Protein AF-A0A933UH87-F1 (afdb_monomer_lite)

Foldseek 3Di:
DDPPDPFPWDWDFDDDPPDGPDPPPPKDKTWTWGDAQQFIWIWIDIPPGDIDIDGDGPVVSPDPRDDDD

Secondary structure (DSSP, 8-state):
-----SS--EEP---BTTB---TTSS--EEEEEEEETTEEEEEEEEGGG-EEEEEEE-TT---------

Sequence (69 aa):
MDNQRPFNLKKLNIAFDGKKAGMLTRAYYHMHRARVPGGWLVVVSGGQGMGGITFYPDPRHEWDGGTLD

pLDDT: mean 70.24, std 14.22, range [43.41, 91.38]

Structure (mmCIF, N/CA/C/O backbone):
data_AF-A0A933UH87-F1
#
_entry.id   AF-A0A933UH87-F1
#
loop_
_atom_site.group_PDB
_atom_site.id
_atom_site.type_symbol
_atom_site.label_atom_id
_atom_site.label_alt_id
_atom_site.label_comp_id
_atom_site.label_asym_id
_atom_site.label_entity_id
_atom_site.label_seq_id
_atom_site.pdbx_PDB_ins_code
_atom_site.Cartn_x
_atom_site.Cartn_y
_atom_site.Cartn_z
_atom_site.occupancy
_atom_site.B_iso_or_equiv
_atom_site.auth_seq_id
_atom_site.auth_comp_id
_atom_site.auth_asym_id
_atom_site.auth_atom_id
_atom_site.pdbx_PDB_model_num
ATOM 1 N N . MET A 1 1 ? 16.806 2.775 22.313 1.00 43.41 1 MET A N 1
ATOM 2 C CA . MET A 1 1 ? 15.821 3.396 21.408 1.00 43.41 1 MET A CA 1
ATOM 3 C C . MET A 1 1 ? 15.279 2.273 20.560 1.00 43.41 1 MET A C 1
ATOM 5 O O . MET A 1 1 ? 15.996 1.786 19.692 1.00 43.41 1 MET A O 1
ATOM 9 N N . ASP A 1 2 ? 14.100 1.772 20.913 1.00 48.69 2 ASP A N 1
ATOM 10 C CA . ASP A 1 2 ? 13.505 0.641 20.213 1.00 48.69 2 ASP A CA 1
ATOM 11 C C . ASP A 1 2 ? 13.185 1.046 18.779 1.00 48.69 2 ASP A C 1
ATOM 13 O O . ASP A 1 2 ? 12.552 2.067 18.520 1.00 48.69 2 ASP A O 1
ATOM 17 N N . ASN A 1 3 ? 13.686 0.254 17.836 1.00 50.97 3 ASN A N 1
ATOM 18 C CA . ASN A 1 3 ? 13.524 0.451 16.402 1.00 50.97 3 ASN A CA 1
ATOM 19 C C . ASN A 1 3 ? 12.104 0.030 15.971 1.00 50.97 3 ASN A C 1
ATOM 21 O O . ASN A 1 3 ? 11.933 -0.841 15.112 1.00 50.97 3 ASN A O 1
ATOM 25 N N . GLN A 1 4 ? 11.080 0.590 16.626 1.00 55.41 4 GLN A N 1
ATOM 26 C CA . GLN A 1 4 ? 9.687 0.380 16.260 1.00 55.41 4 GLN A CA 1
ATOM 27 C C . GLN A 1 4 ? 9.445 1.079 14.927 1.00 55.41 4 GLN A C 1
ATOM 29 O O . GLN A 1 4 ? 9.383 2.303 14.823 1.00 55.41 4 GLN A O 1
ATOM 34 N N . ARG A 1 5 ? 9.347 0.276 13.868 1.00 59.75 5 ARG A N 1
ATOM 35 C CA . ARG A 1 5 ? 8.907 0.767 12.566 1.00 59.75 5 ARG A CA 1
ATOM 36 C C . ARG A 1 5 ? 7.460 1.236 12.741 1.00 59.75 5 ARG A C 1
ATOM 38 O O . ARG A 1 5 ? 6.627 0.394 13.064 1.00 59.75 5 ARG A O 1
ATOM 45 N N . PRO A 1 6 ? 7.136 2.515 12.483 1.00 65.56 6 PRO A N 1
ATOM 46 C CA . PRO A 1 6 ? 5.787 3.046 12.704 1.00 65.56 6 PRO A CA 1
ATOM 47 C C . PRO A 1 6 ? 4.727 2.368 11.821 1.00 65.56 6 PRO A C 1
ATOM 49 O O . PRO A 1 6 ? 3.536 2.495 12.073 1.00 65.56 6 PRO A O 1
ATOM 52 N N . PHE A 1 7 ? 5.154 1.627 10.791 1.00 66.75 7 PHE A N 1
ATOM 53 C CA . PHE A 1 7 ? 4.281 0.861 9.913 1.00 66.75 7 PHE A CA 1
ATOM 54 C C . PHE A 1 7 ? 4.789 -0.573 9.725 1.00 66.75 7 PHE A C 1
ATOM 56 O O . PHE A 1 7 ? 5.932 -0.801 9.312 1.00 66.75 7 PHE A O 1
ATOM 63 N N . ASN A 1 8 ? 3.901 -1.551 9.932 1.00 73.38 8 ASN A N 1
ATOM 64 C CA . ASN A 1 8 ? 4.142 -2.958 9.607 1.00 73.38 8 ASN A CA 1
ATOM 65 C C . ASN A 1 8 ? 3.991 -3.203 8.092 1.00 73.38 8 ASN A C 1
ATOM 67 O O . ASN A 1 8 ? 2.984 -3.735 7.612 1.00 73.38 8 ASN A O 1
ATOM 71 N N . LEU A 1 9 ? 4.983 -2.751 7.321 1.00 76.00 9 LEU A N 1
ATOM 72 C CA . LEU A 1 9 ? 4.997 -2.861 5.864 1.00 76.00 9 LEU A CA 1
ATOM 73 C C . LEU A 1 9 ? 5.216 -4.310 5.413 1.00 76.00 9 LEU A C 1
ATOM 75 O O . LEU A 1 9 ? 6.307 -4.868 5.541 1.00 76.00 9 LEU A O 1
ATOM 79 N N . LYS A 1 10 ? 4.193 -4.898 4.790 1.00 79.81 10 LYS A N 1
ATOM 80 C CA . LYS A 1 10 ? 4.268 -6.211 4.138 1.00 79.81 10 LYS A CA 1
ATOM 81 C C . LYS A 1 10 ? 4.525 -6.043 2.647 1.00 79.81 10 LYS A C 1
ATOM 83 O O . LYS A 1 10 ? 3.881 -5.220 1.998 1.00 79.81 10 LYS A O 1
ATOM 88 N N . LYS A 1 11 ? 5.441 -6.842 2.095 1.00 79.94 11 LYS A N 1
ATOM 89 C CA . LYS A 1 11 ? 5.714 -6.866 0.653 1.00 79.94 11 LYS A CA 1
ATOM 90 C C . LYS A 1 11 ? 4.458 -7.294 -0.107 1.00 79.94 11 LYS A C 1
ATOM 92 O O . LYS A 1 11 ? 3.833 -8.300 0.232 1.00 79.94 11 LYS A O 1
ATOM 97 N N . LEU A 1 12 ? 4.111 -6.535 -1.136 1.00 76.44 12 LEU A N 1
ATOM 98 C CA . LEU A 1 12 ? 3.036 -6.861 -2.054 1.00 76.44 12 LEU A CA 1
ATOM 99 C C . LEU A 1 12 ? 3.636 -7.572 -3.270 1.00 76.44 12 LEU A C 1
ATOM 101 O O . LEU A 1 12 ? 4.509 -7.040 -3.952 1.00 76.44 12 LEU A O 1
ATOM 105 N N . ASN A 1 13 ? 3.198 -8.804 -3.513 1.00 66.56 13 ASN A N 1
ATOM 106 C CA . ASN A 1 13 ? 3.656 -9.592 -4.651 1.00 66.56 13 ASN A CA 1
ATOM 107 C C . ASN A 1 13 ? 2.770 -9.277 -5.861 1.00 66.56 13 ASN A C 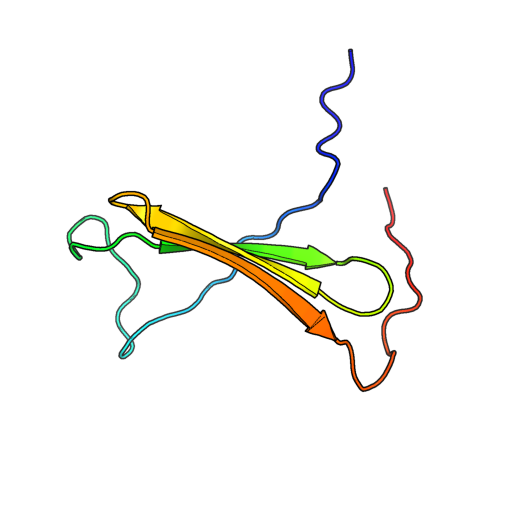1
ATOM 109 O O . ASN A 1 13 ? 1.731 -9.907 -6.034 1.00 66.56 13 ASN A O 1
ATOM 113 N N . ILE A 1 14 ? 3.175 -8.300 -6.675 1.00 63.62 14 ILE A N 1
ATOM 114 C CA . ILE A 1 14 ? 2.537 -8.002 -7.966 1.00 63.62 14 ILE A CA 1
ATOM 115 C C . ILE A 1 14 ? 3.453 -8.480 -9.095 1.00 63.62 14 ILE A C 1
ATOM 117 O O . ILE A 1 14 ? 4.668 -8.275 -9.049 1.00 63.62 14 ILE A O 1
ATOM 121 N N . ALA A 1 15 ? 2.871 -9.137 -10.096 1.00 57.31 15 ALA A N 1
ATOM 122 C CA . ALA A 1 15 ? 3.526 -9.444 -11.362 1.00 57.31 15 ALA A CA 1
ATOM 123 C C . ALA A 1 15 ? 2.975 -8.505 -12.441 1.00 57.31 15 ALA A C 1
ATOM 125 O O . ALA A 1 15 ? 1.763 -8.323 -12.530 1.00 57.31 15 ALA A O 1
ATOM 126 N N . PHE A 1 16 ? 3.857 -7.939 -13.259 1.00 55.53 16 PHE A N 1
ATOM 127 C CA . PHE A 1 16 ? 3.482 -7.191 -14.458 1.00 55.53 16 PHE A CA 1
ATOM 128 C C . PHE A 1 16 ? 3.670 -8.125 -15.661 1.00 55.53 16 PHE A C 1
ATOM 130 O O . PHE A 1 16 ? 4.709 -8.779 -15.765 1.00 55.53 16 PHE A O 1
ATOM 137 N N . ASP A 1 17 ? 2.651 -8.269 -16.514 1.00 54.88 17 ASP A N 1
ATOM 138 C CA . ASP A 1 17 ? 2.643 -9.195 -17.666 1.00 54.88 17 ASP A CA 1
ATOM 139 C C . ASP A 1 17 ? 3.040 -10.647 -17.336 1.00 54.88 17 ASP A C 1
ATOM 141 O O . ASP A 1 17 ? 3.719 -11.330 -18.104 1.00 54.88 17 ASP A O 1
ATOM 145 N N . GLY A 1 18 ? 2.673 -11.133 -16.145 1.00 55.56 18 GLY A N 1
ATOM 146 C CA . GLY A 1 18 ? 2.995 -12.497 -15.703 1.00 55.56 18 GLY A CA 1
ATOM 147 C C . GLY A 1 18 ? 4.488 -12.756 -15.451 1.00 55.56 18 GLY A C 1
ATOM 148 O O . GLY A 1 18 ? 4.860 -13.856 -15.042 1.00 55.56 18 GLY A O 1
ATOM 149 N N . LYS A 1 19 ? 5.354 -11.751 -15.629 1.00 53.66 19 LYS A N 1
ATOM 150 C CA . LYS A 1 19 ? 6.780 -11.829 -15.310 1.00 53.66 19 LYS A CA 1
ATOM 151 C C . LYS A 1 19 ? 7.002 -11.253 -13.915 1.00 53.66 19 LYS A C 1
ATOM 153 O O . LYS A 1 19 ? 6.636 -10.117 -13.613 1.00 53.66 19 LYS A O 1
ATOM 158 N N . LYS A 1 20 ? 7.609 -12.046 -13.027 1.00 52.47 20 LYS A N 1
ATOM 159 C CA . LYS A 1 20 ? 8.115 -11.521 -11.751 1.00 52.47 20 LYS A CA 1
ATOM 160 C C . LYS A 1 20 ? 9.158 -10.454 -12.074 1.00 52.47 20 LYS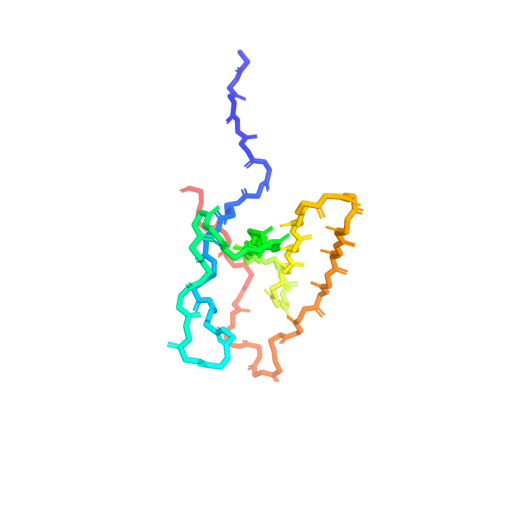 A C 1
ATOM 162 O O . LYS A 1 20 ? 10.066 -10.732 -12.854 1.00 52.47 20 LYS A O 1
ATOM 167 N N . ALA A 1 21 ? 9.034 -9.270 -11.474 1.00 54.31 21 ALA A N 1
ATOM 168 C CA . ALA A 1 21 ? 10.070 -8.246 -11.547 1.00 54.31 21 ALA A CA 1
ATOM 169 C C . ALA A 1 21 ? 11.395 -8.873 -11.085 1.00 54.31 21 ALA A C 1
ATOM 171 O O . ALA A 1 21 ? 11.537 -9.285 -9.931 1.00 54.31 21 ALA A O 1
ATOM 172 N N . GLY A 1 22 ? 12.310 -9.049 -12.031 1.00 53.31 22 GLY A N 1
ATOM 173 C CA . GLY A 1 22 ? 13.600 -9.684 -11.824 1.00 53.31 22 GLY A CA 1
ATOM 174 C C . GLY A 1 22 ? 14.694 -8.630 -11.795 1.00 53.31 22 GLY A C 1
ATOM 175 O O . GLY A 1 22 ? 14.527 -7.533 -12.318 1.00 53.31 22 GLY A O 1
ATOM 176 N N . MET A 1 23 ? 15.848 -8.985 -11.239 1.00 51.66 23 MET A N 1
ATOM 177 C CA . MET A 1 23 ? 17.036 -8.123 -11.180 1.00 51.66 23 MET A CA 1
ATOM 178 C C . MET A 1 23 ? 17.459 -7.549 -12.554 1.00 51.66 23 MET A C 1
ATOM 180 O O . MET A 1 23 ? 18.126 -6.524 -12.603 1.00 51.66 23 MET A O 1
ATOM 184 N N . LEU A 1 24 ? 17.045 -8.180 -13.663 1.00 50.75 24 LEU A N 1
ATOM 185 C CA . LEU A 1 24 ? 17.365 -7.788 -15.042 1.00 50.75 24 LEU A CA 1
ATOM 186 C C . LEU A 1 24 ? 16.233 -7.045 -15.780 1.00 50.75 24 LEU A C 1
ATOM 188 O O . LEU A 1 24 ? 16.444 -6.576 -16.898 1.00 50.75 24 LEU A O 1
ATOM 192 N N . THR A 1 25 ? 15.036 -6.907 -15.196 1.00 55.41 25 THR A N 1
ATOM 193 C CA . THR A 1 25 ? 14.013 -6.010 -15.755 1.00 55.41 25 THR A CA 1
ATOM 194 C C . THR A 1 25 ? 14.319 -4.598 -15.273 1.00 55.41 25 THR A C 1
ATOM 196 O O . THR A 1 25 ? 14.322 -4.350 -14.073 1.00 55.41 25 THR A O 1
ATOM 199 N N . ARG A 1 26 ? 14.585 -3.679 -16.208 1.00 50.38 26 ARG A N 1
ATOM 200 C CA . ARG A 1 26 ? 15.080 -2.293 -16.028 1.00 50.38 26 ARG A CA 1
ATOM 201 C C . ARG A 1 26 ? 14.277 -1.404 -15.054 1.00 50.38 26 ARG A C 1
ATOM 203 O O . ARG A 1 26 ? 14.695 -0.287 -14.775 1.00 50.38 26 ARG A O 1
ATOM 210 N N . ALA A 1 27 ? 13.172 -1.901 -14.510 1.00 56.22 27 ALA A N 1
ATOM 211 C CA . ALA A 1 27 ? 12.450 -1.309 -13.401 1.00 56.22 27 ALA A CA 1
ATOM 212 C C . ALA A 1 27 ? 12.223 -2.371 -12.310 1.00 56.22 27 ALA A C 1
ATOM 214 O O . ALA A 1 27 ? 11.372 -3.251 -12.437 1.00 56.22 27 ALA A O 1
ATOM 215 N N . TYR A 1 28 ? 13.007 -2.307 -11.235 1.00 64.88 28 TYR A N 1
ATOM 216 C CA . TYR A 1 28 ? 12.662 -2.995 -9.997 1.00 64.88 28 TYR A CA 1
ATOM 217 C C . TYR A 1 28 ? 11.687 -2.085 -9.244 1.00 64.88 28 TYR A C 1
ATOM 219 O O . TYR A 1 28 ? 12.027 -0.949 -8.924 1.00 64.88 28 TYR A O 1
ATOM 227 N N . TYR A 1 29 ? 10.463 -2.556 -9.010 1.00 70.19 29 TYR A N 1
ATOM 228 C CA . TYR A 1 29 ? 9.490 -1.878 -8.156 1.00 70.19 29 TYR A CA 1
ATOM 229 C C . TYR A 1 29 ? 9.302 -2.704 -6.887 1.00 70.19 29 TYR A C 1
ATOM 231 O O . TYR A 1 29 ? 8.892 -3.866 -6.932 1.00 70.19 29 TYR A O 1
ATOM 239 N N . HIS A 1 30 ? 9.613 -2.110 -5.743 1.00 77.75 30 HIS A N 1
ATOM 240 C CA . HIS A 1 30 ? 9.228 -2.613 -4.440 1.00 77.75 30 HIS A CA 1
ATOM 241 C C . HIS A 1 30 ?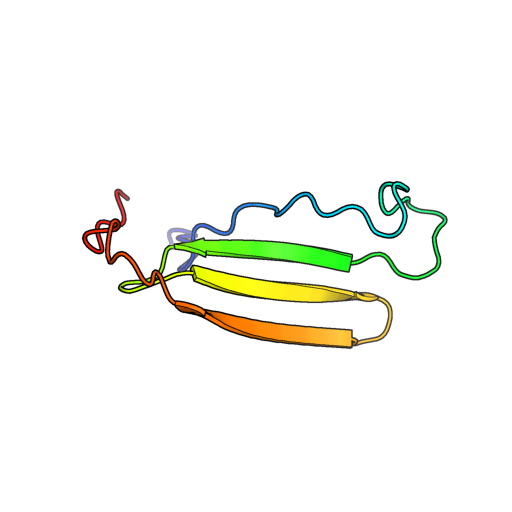 7.861 -2.046 -4.096 1.00 77.75 30 HIS A C 1
ATOM 243 O O . HIS A 1 30 ? 7.639 -0.839 -4.096 1.00 77.75 30 HIS A O 1
ATOM 249 N N . MET A 1 31 ? 6.930 -2.941 -3.806 1.00 81.69 31 MET A N 1
ATOM 250 C CA . MET A 1 31 ? 5.601 -2.568 -3.364 1.00 81.69 31 MET A CA 1
ATOM 251 C C . MET A 1 31 ? 5.403 -3.076 -1.954 1.00 81.69 31 MET A C 1
ATOM 253 O O . MET A 1 31 ? 5.676 -4.241 -1.648 1.00 81.69 31 MET A O 1
ATOM 257 N N . HIS A 1 32 ? 4.924 -2.193 -1.097 1.00 85.38 32 HIS A N 1
ATOM 258 C CA . HIS A 1 32 ? 4.636 -2.478 0.290 1.00 85.38 32 HIS A CA 1
ATOM 259 C C . HIS A 1 32 ? 3.222 -2.026 0.609 1.00 85.38 32 HIS A C 1
ATOM 261 O O . HIS A 1 32 ? 2.714 -1.069 0.029 1.00 85.38 32 HIS A O 1
ATOM 267 N N . ARG A 1 33 ? 2.592 -2.707 1.559 1.00 86.38 33 ARG A N 1
ATOM 268 C CA . ARG A 1 33 ? 1.347 -2.247 2.162 1.00 86.38 33 ARG A CA 1
ATOM 269 C C . ARG A 1 33 ? 1.430 -2.309 3.675 1.00 86.38 33 ARG A C 1
ATOM 271 O O . ARG A 1 33 ? 1.961 -3.280 4.216 1.00 86.38 33 ARG A O 1
ATOM 278 N N . ALA A 1 34 ? 0.849 -1.327 4.341 1.00 86.44 34 ALA A N 1
ATOM 279 C CA . ALA A 1 34 ? 0.521 -1.390 5.757 1.00 86.44 34 ALA A CA 1
ATOM 280 C C . ALA A 1 34 ? -0.999 -1.331 5.916 1.00 86.44 34 ALA A C 1
ATOM 282 O O . ALA A 1 34 ? -1.689 -0.681 5.131 1.00 86.44 34 ALA A O 1
ATOM 283 N N . ARG A 1 35 ? -1.523 -2.028 6.923 1.00 82.38 35 ARG A N 1
ATOM 284 C CA . ARG A 1 35 ? -2.899 -1.814 7.378 1.00 82.38 35 ARG A CA 1
ATOM 285 C C . ARG A 1 35 ? -2.900 -0.510 8.198 1.00 82.38 35 ARG A C 1
ATOM 287 O O . ARG A 1 35 ? -2.109 -0.418 9.133 1.00 82.38 35 ARG A O 1
ATOM 294 N N . VAL A 1 36 ? -3.721 0.483 7.828 1.00 83.25 36 VAL A N 1
ATOM 295 C CA . VAL A 1 36 ? -3.999 1.730 8.600 1.00 83.25 36 VAL A CA 1
ATOM 296 C C . VAL A 1 36 ? -5.515 2.020 8.727 1.00 83.25 36 VAL A C 1
ATOM 298 O O . VAL A 1 36 ? -6.201 1.846 7.721 1.00 83.25 36 VAL A O 1
ATOM 301 N N . PRO A 1 37 ? -6.064 2.427 9.892 1.00 83.81 37 PRO A N 1
ATOM 302 C CA . PRO A 1 37 ? -7.514 2.467 10.133 1.00 83.81 37 PRO A CA 1
ATOM 303 C C . PRO A 1 37 ? -8.350 2.934 8.929 1.00 83.81 37 PRO A C 1
ATOM 305 O O . PRO A 1 37 ? -8.094 3.994 8.360 1.00 83.81 37 PRO A O 1
ATOM 308 N N . GLY A 1 38 ? -9.315 2.107 8.514 1.00 83.12 38 GLY A N 1
ATOM 309 C CA . GLY A 1 38 ? -10.164 2.361 7.343 1.00 83.12 38 GLY A CA 1
ATOM 310 C C . GLY A 1 38 ? -9.621 1.878 5.989 1.00 83.12 38 GLY A C 1
ATOM 311 O O . GLY A 1 38 ? -10.301 2.062 4.980 1.00 83.12 38 GLY A O 1
ATOM 312 N N . GLY A 1 39 ? -8.432 1.266 5.912 1.00 87.25 39 GLY A N 1
ATOM 313 C CA . GLY A 1 39 ? -7.932 0.737 4.637 1.00 87.25 39 GLY A CA 1
ATOM 314 C C . GLY A 1 39 ? -6.484 0.252 4.616 1.00 87.25 39 GLY A C 1
ATOM 315 O O . GLY A 1 39 ? -5.966 -0.366 5.541 1.00 87.25 39 GLY A O 1
ATOM 316 N N . TRP A 1 40 ? -5.792 0.495 3.512 1.00 88.00 40 TRP A N 1
ATOM 317 C CA . TRP A 1 40 ? -4.387 0.147 3.349 1.00 88.00 40 TRP A CA 1
ATOM 318 C C . TRP A 1 40 ? -3.605 1.345 2.847 1.00 88.00 40 TRP A C 1
ATOM 320 O O . TRP A 1 40 ? -3.997 2.006 1.889 1.00 88.00 40 TRP A O 1
ATOM 330 N N . LEU A 1 41 ? -2.442 1.566 3.449 1.00 89.56 41 LEU A N 1
ATOM 331 C CA . LEU A 1 41 ? -1.440 2.458 2.894 1.00 89.56 41 LEU A CA 1
ATOM 332 C C . LEU A 1 41 ? -0.559 1.643 1.954 1.00 89.56 41 LEU A C 1
ATOM 334 O O . LEU A 1 41 ? 0.152 0.742 2.406 1.00 89.56 41 LEU A O 1
ATOM 338 N N . VAL A 1 42 ? -0.621 1.930 0.657 1.00 88.44 42 VAL A N 1
ATOM 339 C CA . VAL A 1 42 ? 0.192 1.264 -0.364 1.00 88.44 42 VAL A CA 1
ATOM 340 C C . VAL A 1 42 ? 1.329 2.191 -0.758 1.00 88.44 42 VAL A C 1
ATOM 342 O O . VAL A 1 42 ? 1.110 3.341 -1.128 1.00 88.44 42 VAL A O 1
ATOM 345 N N . VAL A 1 43 ? 2.550 1.674 -0.679 1.00 88.44 43 VAL A N 1
ATOM 346 C CA . VAL A 1 43 ? 3.777 2.387 -1.024 1.00 88.44 43 VAL A CA 1
ATOM 347 C C . VAL A 1 43 ? 4.442 1.653 -2.174 1.00 88.44 43 VAL A C 1
ATOM 349 O O . VAL A 1 43 ? 4.670 0.444 -2.101 1.00 88.44 43 VAL A O 1
ATOM 352 N N . VAL A 1 44 ? 4.774 2.393 -3.223 1.00 85.25 44 VAL A N 1
ATOM 353 C CA . VAL A 1 44 ? 5.563 1.912 -4.353 1.00 85.25 44 VAL A CA 1
ATOM 354 C C . VAL A 1 44 ? 6.868 2.689 -4.366 1.00 85.25 44 VAL A C 1
ATOM 356 O O . VAL A 1 44 ? 6.863 3.918 -4.363 1.00 85.25 44 VAL A O 1
ATOM 359 N N . SER A 1 45 ? 7.986 1.979 -4.402 1.00 81.12 45 SER A N 1
ATOM 360 C CA . SER A 1 45 ? 9.30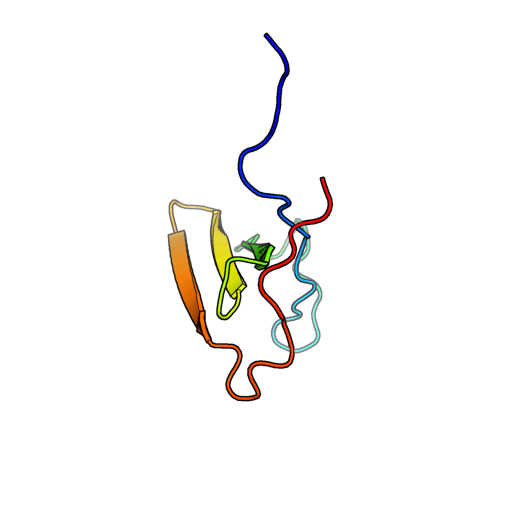5 2.551 -4.640 1.00 81.12 45 SER A CA 1
ATOM 361 C C . SER A 1 45 ? 9.966 1.814 -5.795 1.00 81.12 45 SER A C 1
ATOM 363 O O . SER A 1 45 ? 10.001 0.589 -5.836 1.00 81.12 45 SER A O 1
ATOM 365 N N . GLY A 1 46 ? 10.446 2.559 -6.779 1.00 73.88 46 GLY A N 1
ATOM 366 C CA . GLY A 1 46 ? 11.116 2.039 -7.960 1.00 73.88 46 GLY A CA 1
ATOM 367 C C . GLY A 1 46 ? 12.534 2.570 -8.095 1.00 73.88 46 GLY A C 1
ATOM 368 O O . GLY A 1 46 ? 12.927 3.543 -7.448 1.00 73.88 46 GLY A O 1
ATOM 369 N N . GLY A 1 47 ? 13.307 1.945 -8.979 1.00 69.06 47 GLY A N 1
ATOM 370 C CA . GLY A 1 47 ? 14.542 2.550 -9.473 1.00 69.06 47 GLY A CA 1
ATOM 371 C C . GLY A 1 47 ? 14.288 3.899 -10.161 1.00 69.06 47 GLY A C 1
ATOM 372 O O . GLY A 1 47 ? 13.205 4.146 -10.686 1.00 69.06 47 GLY A O 1
ATOM 373 N N . GLN A 1 48 ? 15.308 4.762 -10.177 1.00 70.44 48 GLN A N 1
ATOM 374 C CA . GLN A 1 48 ? 15.299 6.079 -10.844 1.00 70.44 48 GLN A CA 1
ATOM 375 C C . GLN A 1 48 ? 14.347 7.134 -10.249 1.00 70.44 48 GLN A C 1
ATOM 377 O O . GLN A 1 48 ? 13.891 8.029 -10.953 1.00 70.44 48 GLN A O 1
ATOM 382 N N . GLY A 1 49 ? 14.058 7.062 -8.946 1.00 65.12 49 GLY A N 1
ATOM 383 C CA . GLY A 1 49 ? 13.294 8.106 -8.247 1.00 65.12 49 GLY A CA 1
ATOM 384 C C . GLY A 1 49 ? 11.783 8.056 -8.487 1.00 65.12 49 GLY A C 1
ATOM 385 O O . GLY A 1 49 ? 11.058 8.915 -7.995 1.00 65.12 49 GLY A O 1
ATOM 386 N N . MET A 1 50 ? 11.290 7.038 -9.197 1.00 66.00 50 MET A N 1
ATOM 387 C CA . MET A 1 50 ? 9.859 6.776 -9.292 1.00 66.00 50 MET A CA 1
ATOM 388 C C . MET A 1 50 ? 9.355 6.201 -7.969 1.00 66.00 50 MET A C 1
ATOM 390 O O . MET A 1 50 ? 9.774 5.125 -7.547 1.00 66.00 50 MET A O 1
ATOM 394 N N . GLY A 1 51 ? 8.428 6.896 -7.323 1.00 82.19 51 GLY A N 1
ATOM 395 C CA . GLY A 1 51 ? 7.787 6.432 -6.103 1.00 82.19 51 GLY A CA 1
ATOM 396 C C . GLY A 1 51 ? 6.406 7.046 -5.947 1.00 82.19 51 GLY A C 1
ATOM 397 O O . GLY A 1 51 ? 6.102 8.077 -6.542 1.00 82.19 51 GL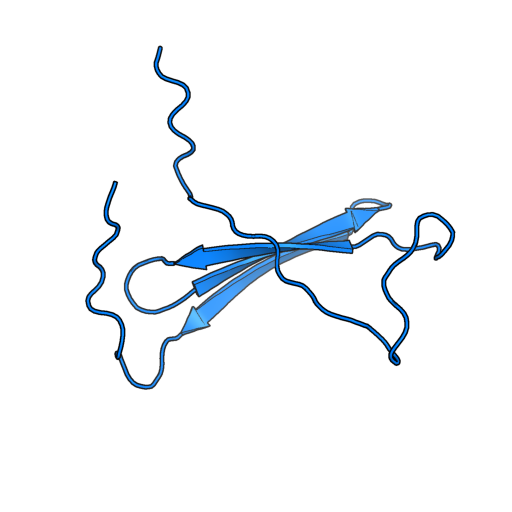Y A O 1
ATOM 398 N N . GLY A 1 52 ? 5.559 6.390 -5.166 1.00 87.00 52 GLY A N 1
ATOM 399 C CA . GLY A 1 52 ? 4.203 6.851 -4.921 1.00 87.00 52 GLY A CA 1
ATOM 400 C C . GLY A 1 52 ? 3.627 6.243 -3.658 1.00 87.00 52 GLY A C 1
ATOM 401 O O . GLY A 1 52 ? 4.000 5.143 -3.243 1.00 87.00 52 GLY A O 1
ATOM 402 N N . ILE A 1 53 ? 2.700 6.976 -3.058 1.00 90.94 53 ILE A N 1
ATOM 403 C CA . ILE A 1 53 ? 1.912 6.525 -1.923 1.00 90.94 53 ILE A CA 1
ATOM 404 C C . ILE A 1 53 ? 0.439 6.741 -2.240 1.00 90.94 53 ILE A C 1
ATOM 406 O O . ILE A 1 53 ? 0.068 7.763 -2.814 1.00 90.94 53 ILE A O 1
ATOM 410 N N . THR A 1 54 ? -0.394 5.766 -1.899 1.00 91.38 54 THR A N 1
ATOM 411 C CA . THR A 1 54 ? -1.843 5.883 -2.051 1.00 91.38 54 THR A CA 1
ATOM 412 C C . THR A 1 54 ? -2.563 5.211 -0.892 1.00 91.38 54 THR A C 1
ATOM 414 O O . THR A 1 54 ? -2.098 4.201 -0.352 1.00 91.38 54 THR A O 1
ATOM 417 N N . PHE A 1 55 ? -3.698 5.788 -0.509 1.00 90.88 55 PHE A N 1
ATOM 418 C CA . PHE A 1 55 ? -4.629 5.181 0.428 1.00 90.88 55 PHE A CA 1
ATOM 419 C C . PHE A 1 55 ? -5.668 4.382 -0.359 1.00 90.88 55 PHE A C 1
ATOM 421 O O . PHE A 1 55 ? -6.385 4.929 -1.196 1.00 90.88 55 PHE A O 1
ATOM 428 N N . TYR A 1 56 ? -5.735 3.082 -0.094 1.00 87.31 56 TYR A N 1
ATOM 429 C CA . TYR A 1 56 ? -6.742 2.192 -0.653 1.00 87.31 56 TYR A CA 1
ATOM 430 C C . TYR A 1 56 ? -7.790 1.917 0.432 1.00 87.31 56 TYR A C 1
ATOM 432 O O . TYR A 1 56 ? -7.445 1.258 1.415 1.00 87.31 56 TYR A O 1
ATOM 440 N N . PRO A 1 57 ? -9.024 2.439 0.315 1.00 88.19 57 PRO A N 1
ATOM 441 C CA . PRO A 1 57 ? -10.034 2.258 1.352 1.00 88.19 57 PRO A CA 1
ATOM 442 C C . PRO A 1 57 ? -10.404 0.778 1.493 1.00 88.19 57 PRO A C 1
ATOM 444 O O . PRO A 1 57 ? -10.326 0.015 0.530 1.00 88.19 57 PRO A O 1
ATOM 447 N N . ASP A 1 58 ? -10.830 0.378 2.687 1.00 87.06 58 ASP A N 1
ATOM 448 C CA . ASP A 1 58 ? -11.523 -0.889 2.912 1.00 87.06 58 ASP A CA 1
ATOM 449 C C . ASP A 1 58 ? -13.035 -0.667 2.741 1.00 87.06 58 ASP A C 1
ATOM 451 O O . ASP A 1 58 ? -13.702 -0.300 3.700 1.00 87.06 58 ASP A O 1
ATOM 455 N N . PRO A 1 59 ? -13.623 -0.849 1.543 1.00 78.19 59 PRO A N 1
ATOM 456 C CA . PRO A 1 59 ? -15.010 -0.456 1.275 1.00 78.19 59 PRO A CA 1
ATOM 457 C C . PRO A 1 59 ? -16.043 -1.261 2.067 1.00 78.19 59 PRO A C 1
ATOM 459 O O . PRO A 1 59 ? -17.194 -0.846 2.172 1.00 78.19 59 PRO A O 1
ATOM 462 N N . ARG A 1 60 ? -15.652 -2.426 2.591 1.00 81.56 60 ARG A N 1
ATOM 463 C CA . ARG A 1 60 ? -16.530 -3.263 3.410 1.00 81.56 60 ARG A CA 1
ATOM 464 C C . ARG A 1 60 ? -16.350 -2.989 4.904 1.00 81.56 60 ARG A C 1
ATOM 466 O O . ARG A 1 60 ? -17.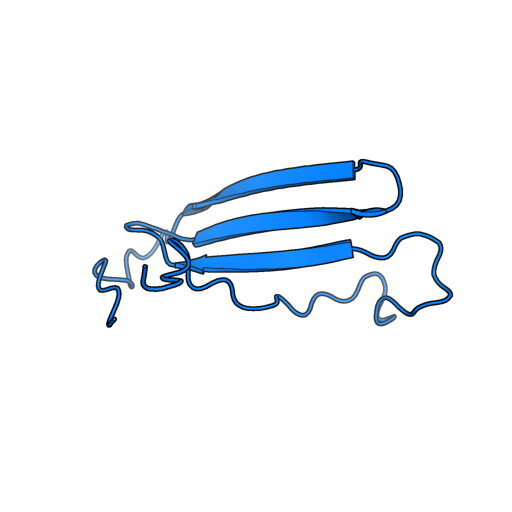069 -3.596 5.690 1.00 81.56 60 ARG A O 1
ATOM 473 N N . HIS A 1 61 ? -15.417 -2.098 5.274 1.00 69.19 61 HIS A N 1
ATOM 474 C CA . HIS A 1 61 ? -14.972 -1.851 6.650 1.00 69.19 61 HIS A CA 1
ATOM 475 C C . HIS A 1 61 ? -14.798 -3.164 7.437 1.00 69.19 61 HIS A C 1
ATOM 477 O O . HIS A 1 61 ? -15.122 -3.240 8.619 1.00 69.19 61 HIS A O 1
ATOM 483 N N . GLU A 1 62 ? -14.335 -4.226 6.768 1.00 72.06 62 GLU A N 1
ATOM 484 C CA . GLU A 1 62 ? -14.134 -5.531 7.409 1.00 72.06 62 GLU A CA 1
ATOM 485 C C . GLU A 1 62 ? -12.996 -5.474 8.421 1.00 72.06 62 GLU A C 1
ATOM 487 O O . GLU A 1 62 ? -12.877 -6.343 9.286 1.00 72.06 62 GLU A O 1
ATOM 492 N N . TRP A 1 63 ? -12.150 -4.456 8.312 1.00 66.38 63 TRP A N 1
ATOM 493 C CA . TRP A 1 63 ? -11.123 -4.190 9.280 1.00 66.38 63 TRP A CA 1
ATOM 494 C C . TRP A 1 63 ? -11.541 -3.148 10.327 1.00 66.38 63 TRP A C 1
ATOM 496 O O . TRP A 1 63 ? -11.828 -1.990 10.030 1.00 66.38 63 TRP A O 1
ATOM 506 N N . ASP A 1 64 ? -11.473 -3.575 11.584 1.00 66.62 64 ASP A N 1
ATOM 507 C CA . ASP A 1 64 ? -11.839 -2.852 12.804 1.00 66.62 64 ASP A CA 1
ATOM 508 C C . ASP A 1 64 ? -10.797 -1.832 13.304 1.00 66.62 64 ASP A C 1
ATOM 510 O O . ASP A 1 64 ? -10.968 -1.239 14.367 1.00 66.62 64 ASP A O 1
ATOM 514 N N . GLY A 1 65 ? -9.706 -1.613 12.566 1.00 58.88 65 GLY A N 1
ATOM 515 C CA . GLY A 1 65 ? -8.646 -0.688 12.978 1.00 58.88 65 GLY A CA 1
ATOM 516 C C . GLY A 1 65 ? -7.674 -1.253 14.020 1.00 58.88 65 GLY A C 1
ATOM 517 O O . GLY A 1 65 ? -6.785 -0.526 14.459 1.00 58.88 65 GLY A O 1
ATOM 518 N N . GLY A 1 66 ? -7.772 -2.539 14.374 1.00 55.69 66 GLY A N 1
ATOM 519 C CA . GLY A 1 66 ? -6.805 -3.190 15.253 1.00 55.69 66 GLY A CA 1
ATOM 520 C C . GLY A 1 66 ? -5.457 -3.405 14.560 1.00 55.69 66 GLY A C 1
ATOM 521 O O . GLY A 1 66 ? -5.309 -4.288 13.709 1.00 55.69 66 GLY A O 1
ATOM 522 N N . THR A 1 67 ? -4.450 -2.616 14.924 1.00 51.62 67 THR A N 1
ATOM 523 C CA . THR A 1 67 ? -3.043 -3.014 14.804 1.00 51.62 67 THR A CA 1
ATOM 524 C C . THR A 1 67 ? -2.689 -3.789 16.066 1.00 51.62 67 THR A C 1
ATOM 526 O O . THR A 1 67 ? -2.469 -3.190 17.110 1.00 51.62 67 THR A O 1
ATOM 529 N N . LEU A 1 68 ? -2.696 -5.122 15.998 1.00 47.75 68 LEU A N 1
ATOM 530 C CA . LEU A 1 68 ? -1.998 -5.920 17.006 1.00 47.75 68 LEU A CA 1
ATOM 531 C C . LEU A 1 68 ? -0.502 -5.624 16.858 1.00 47.75 68 LEU A C 1
ATOM 533 O O . LEU A 1 68 ? 0.066 -5.910 15.796 1.00 47.75 68 LEU A O 1
ATOM 537 N N . ASP A 1 69 ? 0.054 -4.988 17.890 1.00 48.31 69 ASP A N 1
ATOM 538 C CA . ASP A 1 69 ? 1.492 -4.804 18.114 1.00 48.31 69 ASP A CA 1
ATOM 539 C C . ASP A 1 69 ? 2.230 -6.150 18.198 1.00 48.31 69 ASP A C 1
ATOM 541 O O . ASP A 1 69 ? 1.676 -7.107 18.794 1.00 48.31 69 ASP A O 1
#

Radius of gyration: 14.46 Å; chains: 1; bounding box: 34×21×39 Å